Protein AF-A0A517TDL0-F1 (afdb_monomer)

Solvent-accessible surface area (backbone atoms only — not comparable to full-atom values): 6737 Å² total; per-residue (Å²): 129,83,87,63,49,71,35,44,50,50,57,67,76,34,47,75,61,33,72,80,46,47,73,67,46,37,61,36,48,66,62,46,48,76,69,31,50,49,51,52,49,79,41,48,92,77,50,55,70,68,54,48,32,49,53,28,50,49,43,48,82,25,60,65,76,68,42,44,68,46,35,59,52,28,46,69,40,90,51,66,67,24,16,39,35,13,26,56,28,54,50,49,37,44,70,76,38,53,92,66,45,74,85,67,52,79,65,56,46,49,53,30,52,57,45,50,63,64,73,78,111

Organism: NCBI:txid2528027

pLDDT: mean 90.61, std 7.94, range [48.25, 97.88]

Structure (mmCIF, N/CA/C/O backbone):
data_AF-A0A517TDL0-F1
#
_entry.id   AF-A0A517TDL0-F1
#
loop_
_atom_site.group_PDB
_atom_site.id
_atom_site.type_symbol
_atom_site.label_atom_id
_atom_site.label_alt_id
_atom_site.label_comp_id
_atom_site.label_asym_id
_atom_site.label_entity_id
_atom_site.label_seq_id
_atom_site.pdbx_PDB_ins_code
_atom_site.Cartn_x
_atom_site.Cartn_y
_atom_site.Cartn_z
_atom_site.occupancy
_atom_site.B_iso_or_equiv
_atom_site.auth_seq_id
_atom_site.auth_comp_id
_atom_site.auth_asym_id
_atom_site.auth_atom_id
_atom_site.pdbx_PDB_model_num
ATOM 1 N N . MET A 1 1 ? 5.473 -7.245 -25.807 1.00 48.25 1 MET A N 1
ATOM 2 C CA . MET A 1 1 ? 5.772 -6.113 -24.914 1.00 48.25 1 MET A CA 1
ATOM 3 C C . MET A 1 1 ? 5.381 -6.579 -23.538 1.00 48.25 1 MET A C 1
ATOM 5 O O . MET A 1 1 ? 4.276 -7.095 -23.412 1.00 48.25 1 MET A O 1
ATOM 9 N N . GLU A 1 2 ? 6.300 -6.523 -22.582 1.00 64.38 2 GLU A N 1
ATOM 10 C CA . GLU A 1 2 ? 5.929 -6.715 -21.182 1.00 64.38 2 GLU A CA 1
ATOM 11 C C . GLU A 1 2 ? 4.931 -5.616 -20.805 1.00 64.38 2 GLU A C 1
ATOM 13 O O . GLU A 1 2 ? 5.036 -4.482 -21.278 1.00 64.38 2 GLU A O 1
ATOM 18 N N . SER A 1 3 ? 3.875 -6.001 -20.096 1.00 84.56 3 SER A N 1
ATOM 19 C CA . SER A 1 3 ? 2.843 -5.067 -19.656 1.00 84.56 3 SER A CA 1
ATOM 20 C C . SER A 1 3 ? 3.360 -4.292 -18.449 1.00 84.56 3 SER A C 1
ATOM 22 O O . SER A 1 3 ? 3.865 -4.912 -17.519 1.00 84.56 3 SER A O 1
ATOM 24 N N . GLY A 1 4 ? 3.160 -2.975 -18.444 1.00 89.81 4 GLY A N 1
ATOM 25 C CA . GLY A 1 4 ? 3.566 -2.095 -17.347 1.00 89.81 4 GLY A CA 1
ATOM 26 C C . GLY A 1 4 ? 4.403 -0.916 -17.832 1.00 89.81 4 GLY A C 1
ATOM 27 O O . GLY A 1 4 ? 4.944 -0.916 -18.940 1.00 89.81 4 GLY A O 1
ATOM 28 N N . SER A 1 5 ? 4.459 0.134 -17.023 1.00 94.00 5 SER A N 1
ATOM 29 C CA . SER A 1 5 ? 5.373 1.253 -17.222 1.00 94.00 5 SER A CA 1
ATOM 30 C C . SER A 1 5 ? 6.779 0.922 -16.718 1.00 94.00 5 SER A C 1
ATOM 32 O O . SER A 1 5 ? 6.996 -0.044 -15.986 1.00 94.00 5 SER A O 1
ATOM 34 N N . LEU A 1 6 ? 7.747 1.777 -17.058 1.00 94.62 6 LEU A N 1
ATOM 35 C CA . LEU A 1 6 ? 9.097 1.693 -16.499 1.00 94.62 6 LEU A CA 1
ATOM 36 C C . LEU A 1 6 ? 9.089 1.721 -14.962 1.00 94.62 6 LEU A C 1
ATOM 38 O O . LEU A 1 6 ? 9.862 0.997 -14.350 1.00 94.62 6 LEU A O 1
ATOM 42 N N . ALA A 1 7 ? 8.206 2.515 -14.349 1.00 93.00 7 ALA A N 1
ATOM 43 C CA . ALA A 1 7 ? 8.104 2.600 -12.896 1.00 93.00 7 ALA A CA 1
ATOM 44 C C . ALA A 1 7 ? 7.639 1.276 -12.278 1.00 93.00 7 ALA A C 1
ATOM 46 O O . ALA A 1 7 ? 8.213 0.817 -11.295 1.00 93.00 7 ALA A O 1
ATOM 47 N N . TYR A 1 8 ? 6.651 0.626 -12.901 1.00 92.44 8 TYR A N 1
ATOM 48 C CA . TYR A 1 8 ? 6.192 -0.698 -12.486 1.00 92.44 8 TYR A CA 1
ATOM 49 C C . TYR A 1 8 ? 7.315 -1.736 -12.550 1.00 92.44 8 TYR A C 1
ATOM 51 O O . TYR A 1 8 ? 7.538 -2.458 -11.581 1.00 92.44 8 TYR A O 1
ATOM 59 N N . HIS A 1 9 ? 8.039 -1.789 -13.672 1.00 92.31 9 HIS A N 1
ATOM 60 C CA . HIS A 1 9 ? 9.146 -2.729 -13.840 1.00 92.31 9 HIS A CA 1
ATOM 61 C C . HIS A 1 9 ? 10.273 -2.460 -12.845 1.00 92.31 9 HIS A C 1
ATOM 63 O O . HIS A 1 9 ? 10.740 -3.392 -12.199 1.00 92.31 9 HIS A O 1
ATOM 69 N N . TRP A 1 10 ? 10.640 -1.192 -12.645 1.00 93.00 10 TRP A N 1
ATOM 70 C CA . TRP A 1 10 ? 11.674 -0.826 -11.684 1.00 93.00 10 TRP A CA 1
ATOM 71 C C . TRP A 1 10 ? 11.314 -1.284 -10.267 1.00 93.00 10 TRP A C 1
ATOM 73 O O . TRP A 1 10 ? 12.116 -1.957 -9.628 1.00 93.00 10 TRP A O 1
ATOM 83 N N . LEU A 1 11 ? 10.091 -1.007 -9.802 1.00 90.88 11 LEU A N 1
ATOM 84 C CA . LEU A 1 11 ? 9.634 -1.432 -8.473 1.00 90.88 11 LEU A CA 1
ATOM 85 C C . LEU A 1 11 ? 9.627 -2.957 -8.320 1.00 90.88 11 LEU A C 1
ATOM 87 O O . LEU A 1 11 ? 9.935 -3.473 -7.252 1.00 90.88 11 LEU A O 1
ATOM 91 N N . HIS A 1 12 ? 9.300 -3.680 -9.390 1.00 88.38 12 HIS A N 1
ATOM 92 C CA . HIS A 1 12 ? 9.284 -5.139 -9.393 1.00 88.38 12 HIS A CA 1
ATOM 93 C C . HIS A 1 12 ? 10.676 -5.775 -9.387 1.00 88.38 12 HIS A C 1
ATOM 95 O O . HIS A 1 12 ? 10.868 -6.814 -8.762 1.00 88.38 12 HIS A O 1
ATOM 101 N N . GLU A 1 13 ? 11.634 -5.176 -10.085 1.00 89.62 13 GLU A N 1
ATOM 102 C CA . GLU A 1 13 ? 13.001 -5.692 -10.194 1.00 89.62 13 GLU A CA 1
ATOM 103 C C . GLU A 1 13 ? 13.869 -5.322 -8.986 1.00 89.62 13 GLU A C 1
ATOM 105 O O . GLU A 1 13 ? 14.874 -5.982 -8.732 1.00 89.62 13 GLU A O 1
ATOM 110 N N . ASN A 1 14 ? 13.481 -4.289 -8.232 1.00 88.88 14 ASN A N 1
ATOM 111 C CA . ASN A 1 14 ? 14.282 -3.729 -7.143 1.00 88.88 14 ASN A CA 1
ATOM 112 C C . ASN A 1 14 ? 13.678 -3.968 -5.752 1.00 88.88 14 ASN A C 1
ATOM 114 O O . ASN A 1 14 ? 14.109 -3.321 -4.808 1.00 88.88 14 ASN A O 1
ATOM 118 N N . VAL A 1 15 ? 12.736 -4.909 -5.591 1.00 86.25 15 VAL A N 1
ATOM 119 C CA . VAL A 1 15 ? 12.092 -5.210 -4.292 1.00 86.25 15 VAL A CA 1
ATOM 120 C C . VAL A 1 15 ? 13.124 -5.398 -3.175 1.00 86.25 15 VAL A C 1
ATOM 122 O O . VAL A 1 15 ? 13.036 -4.730 -2.152 1.00 86.25 15 VAL A O 1
ATOM 125 N N . GLU A 1 16 ? 14.131 -6.255 -3.377 1.00 82.19 16 GLU A N 1
ATOM 126 C CA . GLU A 1 16 ? 15.166 -6.509 -2.362 1.00 82.19 16 GLU A CA 1
ATOM 127 C C . GLU A 1 16 ? 15.958 -5.236 -2.034 1.00 82.19 16 GLU A C 1
ATOM 129 O O . GLU A 1 16 ? 16.083 -4.865 -0.870 1.00 82.19 16 GLU A O 1
ATOM 134 N N . TYR A 1 17 ? 16.420 -4.511 -3.054 1.00 76.94 17 TYR A N 1
ATOM 135 C CA . TYR A 1 17 ? 17.160 -3.259 -2.882 1.00 76.94 17 TYR A CA 1
ATOM 136 C C . TYR A 1 17 ? 16.339 -2.189 -2.143 1.00 76.94 17 TYR A C 1
ATOM 138 O O . TYR A 1 17 ? 16.819 -1.534 -1.219 1.00 76.94 17 TYR A O 1
ATOM 146 N N . SER A 1 18 ? 15.072 -2.036 -2.512 1.00 75.25 18 SER A N 1
ATOM 147 C CA . SER A 1 18 ? 14.180 -1.027 -1.957 1.00 75.25 18 SER A CA 1
ATOM 148 C C . SER A 1 18 ? 13.696 -1.344 -0.540 1.00 75.25 18 SER A C 1
ATOM 150 O O . SER A 1 18 ? 13.178 -0.450 0.121 1.00 75.25 18 SER A O 1
ATOM 152 N N . THR A 1 19 ? 13.898 -2.565 -0.030 1.00 72.31 19 THR A N 1
ATOM 153 C CA . THR A 1 19 ? 13.746 -2.822 1.415 1.00 72.31 19 THR A CA 1
ATOM 154 C C . THR A 1 19 ? 14.870 -2.194 2.243 1.00 72.31 19 THR A C 1
ATOM 156 O O . THR A 1 19 ? 14.643 -1.831 3.395 1.00 72.31 19 THR A O 1
ATOM 159 N N . GLU A 1 20 ? 16.060 -2.002 1.664 1.00 76.06 20 GLU A N 1
ATOM 160 C CA . GLU A 1 20 ? 17.197 -1.349 2.329 1.00 76.06 20 GLU A CA 1
ATOM 161 C C . GLU A 1 20 ? 17.199 0.177 2.125 1.00 76.06 20 GLU A C 1
ATOM 163 O O . GLU A 1 20 ? 17.664 0.917 2.994 1.00 76.06 20 GLU A O 1
ATOM 168 N N . ALA A 1 21 ? 16.663 0.650 0.994 1.00 77.06 21 ALA A N 1
ATOM 169 C CA . ALA A 1 21 ? 16.575 2.066 0.629 1.00 77.06 21 ALA A CA 1
ATOM 170 C C . ALA A 1 21 ? 15.175 2.428 0.081 1.00 77.06 21 ALA A C 1
ATOM 172 O O . ALA A 1 21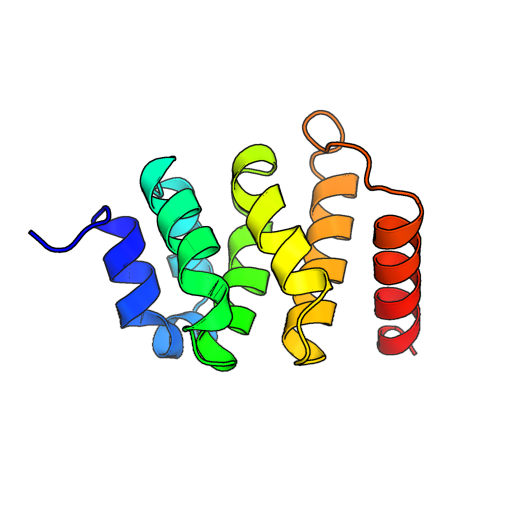 ? 15.009 2.640 -1.125 1.00 77.06 21 ALA A O 1
ATOM 173 N N . PRO A 1 22 ? 14.148 2.500 0.946 1.00 78.50 22 PRO A N 1
ATOM 174 C CA . PRO A 1 22 ? 12.765 2.688 0.507 1.00 78.50 22 PRO A CA 1
ATOM 175 C C . PRO A 1 22 ? 12.466 4.078 -0.060 1.00 78.50 22 PRO A C 1
ATOM 177 O O . PRO A 1 22 ? 11.562 4.211 -0.883 1.00 78.50 22 PRO A O 1
ATOM 180 N N . ASP A 1 23 ? 13.246 5.092 0.317 1.00 82.06 23 ASP A N 1
ATOM 181 C CA . ASP A 1 23 ? 13.054 6.469 -0.148 1.00 82.06 23 ASP A CA 1
ATOM 182 C C . ASP A 1 23 ? 13.108 6.575 -1.680 1.00 82.06 23 ASP A C 1
ATOM 184 O O . ASP A 1 23 ? 12.294 7.272 -2.283 1.00 82.06 23 ASP A O 1
ATOM 188 N N . GLU A 1 24 ? 14.009 5.826 -2.327 1.00 83.88 24 GLU A N 1
ATOM 189 C CA . GLU A 1 24 ? 14.106 5.805 -3.790 1.00 83.88 24 GLU A CA 1
ATOM 190 C C . GLU A 1 24 ? 12.867 5.171 -4.433 1.00 83.88 24 GLU A C 1
ATOM 192 O O . GLU A 1 24 ? 12.445 5.589 -5.510 1.00 83.88 24 GLU A O 1
ATOM 197 N N . ALA A 1 25 ? 12.243 4.193 -3.771 1.00 88.19 25 ALA A N 1
ATOM 198 C CA . ALA A 1 25 ? 11.035 3.548 -4.271 1.00 88.19 25 ALA A CA 1
ATOM 199 C C . ALA A 1 25 ? 9.810 4.468 -4.217 1.00 88.19 25 ALA A C 1
ATOM 201 O O . ALA A 1 25 ? 8.933 4.352 -5.077 1.00 88.19 25 ALA A O 1
ATOM 202 N N . PHE A 1 26 ? 9.747 5.403 -3.263 1.00 88.19 26 PHE A N 1
ATOM 203 C CA . PHE A 1 26 ? 8.621 6.334 -3.161 1.00 88.19 26 PHE A CA 1
ATOM 204 C C . PHE A 1 26 ? 8.476 7.199 -4.418 1.00 88.19 26 PHE A C 1
ATOM 206 O O . PHE A 1 26 ? 7.361 7.360 -4.917 1.00 88.19 26 PHE A O 1
ATOM 213 N N . ASP A 1 27 ? 9.582 7.679 -4.994 1.00 88.38 27 ASP A N 1
ATOM 214 C CA . ASP A 1 27 ? 9.546 8.455 -6.240 1.00 88.38 27 ASP A CA 1
ATOM 215 C C . ASP A 1 27 ? 8.928 7.643 -7.388 1.00 88.38 27 ASP A C 1
ATOM 217 O O . ASP A 1 27 ? 8.083 8.140 -8.140 1.00 88.38 27 ASP A O 1
ATOM 221 N N . TRP A 1 28 ? 9.276 6.360 -7.497 1.00 91.69 28 TRP A N 1
ATOM 222 C CA . TRP A 1 28 ? 8.717 5.478 -8.521 1.00 91.69 28 TRP A CA 1
ATOM 223 C C . TRP A 1 28 ? 7.231 5.192 -8.317 1.00 91.69 28 TRP A C 1
ATOM 225 O O . TRP A 1 28 ? 6.498 5.089 -9.304 1.00 91.69 28 TRP A O 1
ATOM 235 N N . VAL A 1 29 ? 6.751 5.135 -7.071 1.00 91.81 29 VAL A N 1
ATOM 236 C CA . VAL A 1 29 ? 5.316 4.984 -6.780 1.00 91.81 29 VAL A CA 1
ATOM 237 C C . VAL A 1 29 ? 4.507 6.131 -7.387 1.00 91.81 29 VAL A C 1
ATOM 239 O O . VAL A 1 29 ? 3.449 5.891 -7.973 1.00 91.81 29 VAL A O 1
ATOM 242 N N . PHE A 1 30 ? 5.011 7.367 -7.320 1.00 89.69 30 PHE A N 1
ATOM 243 C CA . PHE A 1 30 ? 4.352 8.527 -7.931 1.00 89.69 30 PHE A CA 1
ATOM 244 C C . PHE A 1 30 ? 4.395 8.532 -9.462 1.00 89.69 30 PHE A C 1
ATOM 246 O O . PHE A 1 30 ? 3.556 9.176 -10.096 1.00 89.69 30 PHE A O 1
ATOM 253 N N . LEU A 1 31 ? 5.339 7.808 -10.066 1.00 92.44 31 LEU A N 1
ATOM 254 C CA . LEU A 1 31 ? 5.439 7.646 -11.517 1.00 92.44 31 LEU A CA 1
ATOM 255 C C . LEU A 1 31 ? 4.559 6.508 -12.059 1.00 92.44 31 LEU A C 1
ATOM 257 O O . LEU A 1 31 ? 4.392 6.401 -13.277 1.00 92.44 31 LEU A O 1
ATOM 261 N N . MET A 1 32 ? 3.972 5.678 -11.188 1.00 93.06 32 MET A N 1
ATOM 262 C CA . MET A 1 32 ? 3.051 4.624 -11.607 1.00 93.06 32 MET A CA 1
ATOM 263 C C . MET A 1 32 ? 1.762 5.193 -12.204 1.00 93.06 32 MET A C 1
ATOM 265 O O . MET A 1 32 ? 1.124 6.114 -11.692 1.00 93.06 32 MET A O 1
ATOM 269 N N . THR A 1 33 ? 1.336 4.576 -13.296 1.00 92.69 33 THR A N 1
ATOM 270 C CA . THR A 1 33 ? 0.121 4.913 -14.034 1.00 92.69 33 THR A CA 1
ATOM 271 C C . THR A 1 33 ? -1.061 4.058 -13.577 1.00 92.69 33 THR A C 1
ATOM 273 O O . THR A 1 33 ? -0.891 3.006 -12.968 1.00 92.69 33 THR A O 1
ATOM 276 N N . GLY A 1 34 ? -2.294 4.466 -13.902 1.00 91.56 34 GLY A N 1
ATOM 277 C CA . GLY A 1 34 ? -3.496 3.666 -13.608 1.00 91.56 34 GLY A CA 1
ATOM 278 C C . GLY A 1 34 ? -3.407 2.188 -14.045 1.00 91.56 34 GLY A C 1
ATOM 279 O O . GLY A 1 34 ? -3.762 1.314 -13.254 1.00 91.56 34 GLY A O 1
ATOM 280 N N . PRO A 1 35 ? -2.906 1.876 -15.259 1.00 94.88 35 PRO A N 1
ATOM 281 C CA . PRO A 1 35 ? -2.619 0.501 -15.668 1.00 94.88 35 PRO A CA 1
ATOM 282 C C . PRO A 1 35 ? -1.646 -0.259 -14.757 1.00 94.88 35 PRO A C 1
ATOM 284 O O . PRO A 1 35 ? -1.849 -1.451 -14.550 1.00 94.88 35 PRO A O 1
ATOM 287 N N . ASP A 1 36 ? -0.639 0.402 -14.183 1.00 95.00 36 ASP A N 1
ATOM 288 C CA . ASP A 1 36 ? 0.335 -0.241 -13.288 1.00 95.00 36 ASP A CA 1
ATOM 289 C C . ASP A 1 36 ? -0.321 -0.680 -11.980 1.00 95.00 36 ASP A C 1
ATOM 291 O O . ASP A 1 36 ? -0.179 -1.828 -11.563 1.00 95.00 36 ASP A O 1
ATOM 295 N N . TRP A 1 37 ? -1.134 0.196 -11.383 1.00 93.62 37 TRP A N 1
ATOM 296 C CA . TRP A 1 37 ? -1.931 -0.136 -10.200 1.00 93.62 37 TRP A CA 1
ATOM 297 C C . TRP A 1 37 ? -2.848 -1.330 -10.456 1.00 93.62 37 TRP A C 1
ATOM 299 O O . TRP A 1 37 ? -2.925 -2.249 -9.640 1.00 93.62 37 TRP A O 1
ATOM 309 N N . LYS A 1 38 ? -3.487 -1.362 -11.632 1.00 94.38 38 LYS A N 1
ATOM 310 C CA . LYS A 1 38 ? -4.308 -2.501 -12.040 1.00 94.38 38 LYS A CA 1
ATOM 311 C C . LYS A 1 38 ? -3.488 -3.786 -12.180 1.00 94.38 38 LYS A C 1
ATOM 313 O O . LYS A 1 38 ? -3.951 -4.834 -11.742 1.00 94.38 38 LYS A O 1
ATOM 318 N N . LEU A 1 39 ? -2.282 -3.722 -12.744 1.00 94.19 39 LEU A N 1
ATOM 319 C CA . LEU A 1 39 ? -1.397 -4.887 -12.831 1.00 94.19 39 LEU A CA 1
ATOM 320 C C . LEU A 1 39 ? -1.006 -5.404 -11.445 1.00 94.19 39 LEU A C 1
ATOM 322 O O . LEU A 1 39 ? -0.993 -6.618 -11.245 1.00 94.19 39 LEU A O 1
ATOM 326 N N . ILE A 1 40 ? -0.722 -4.520 -10.482 1.00 93.25 40 ILE A N 1
ATOM 327 C CA . ILE A 1 40 ? -0.414 -4.915 -9.099 1.00 93.25 40 ILE A CA 1
ATOM 328 C C . ILE A 1 40 ? -1.599 -5.663 -8.483 1.00 93.25 40 ILE A C 1
ATOM 330 O O . ILE A 1 40 ? -1.410 -6.770 -7.982 1.00 93.25 40 ILE A O 1
ATOM 334 N N . VAL A 1 41 ? -2.804 -5.095 -8.576 1.00 94.94 41 VAL A N 1
ATOM 335 C CA . VAL A 1 41 ? -4.046 -5.689 -8.053 1.00 94.94 41 VAL A CA 1
ATOM 336 C C . VAL A 1 41 ? -4.339 -7.042 -8.708 1.00 94.94 41 VAL A C 1
ATOM 338 O O . VAL A 1 41 ? -4.498 -8.043 -8.011 1.00 94.94 41 VAL A O 1
ATOM 341 N N . ASP A 1 42 ? -4.349 -7.106 -10.043 1.00 95.38 42 ASP A N 1
ATOM 342 C CA . ASP A 1 42 ? -4.718 -8.314 -10.796 1.00 95.38 42 ASP A CA 1
ATOM 343 C C . ASP A 1 42 ? -3.744 -9.482 -10.548 1.00 95.38 42 ASP A C 1
ATOM 345 O O . ASP A 1 42 ? -4.123 -10.651 -10.649 1.00 95.38 42 ASP A O 1
ATOM 349 N N . SER A 1 43 ? -2.485 -9.175 -10.221 1.00 94.06 43 SER A N 1
ATOM 350 C CA . SER A 1 43 ? -1.441 -10.170 -9.951 1.00 94.06 43 SER A CA 1
ATOM 351 C C . SER A 1 43 ? -1.127 -10.352 -8.466 1.00 94.06 43 SER A C 1
ATOM 353 O O . SER A 1 43 ? -0.210 -11.105 -8.150 1.00 94.06 43 SER A O 1
ATOM 355 N N . TRP A 1 44 ? -1.871 -9.717 -7.549 1.00 94.31 44 TRP A N 1
ATOM 356 C CA . TRP A 1 44 ? -1.545 -9.671 -6.116 1.00 94.31 44 TRP A CA 1
ATOM 357 C C . TRP A 1 44 ? -1.228 -11.051 -5.532 1.00 94.31 44 TRP A C 1
ATOM 359 O O . TRP A 1 44 ? -0.141 -11.275 -5.012 1.00 94.31 44 TRP A O 1
ATOM 369 N N . HIS A 1 45 ? -2.130 -12.017 -5.718 1.00 93.12 45 HIS A N 1
ATOM 370 C CA . HIS A 1 45 ? -1.993 -13.371 -5.168 1.00 93.12 45 HIS A CA 1
ATOM 371 C C . HIS A 1 45 ? -0.904 -14.230 -5.831 1.00 93.12 45 HIS A C 1
ATOM 373 O O . HIS A 1 45 ? -0.642 -15.339 -5.375 1.00 93.12 45 HIS A O 1
ATOM 379 N N . GLN A 1 46 ? -0.309 -13.761 -6.929 1.00 94.19 46 GLN A N 1
ATOM 380 C CA . GLN A 1 46 ? 0.788 -14.445 -7.620 1.00 94.19 46 GLN A CA 1
ATOM 381 C C . GLN A 1 46 ? 2.159 -13.952 -7.139 1.00 94.19 46 GLN A C 1
ATOM 383 O O . GLN A 1 46 ? 3.165 -14.594 -7.431 1.00 94.19 46 GLN A O 1
ATOM 388 N N . LYS A 1 47 ? 2.204 -12.813 -6.436 1.00 91.56 47 LYS A N 1
ATOM 389 C CA . LYS A 1 47 ? 3.429 -12.237 -5.874 1.00 91.56 47 LYS A CA 1
ATOM 390 C C . LYS A 1 47 ? 3.831 -13.008 -4.622 1.00 91.56 47 LYS A C 1
ATOM 392 O O . LYS A 1 47 ? 2.959 -13.434 -3.868 1.00 91.56 47 LYS A O 1
ATOM 397 N N . ASP A 1 48 ? 5.129 -13.162 -4.384 1.00 92.81 48 ASP A N 1
ATOM 398 C CA . ASP A 1 48 ? 5.630 -13.686 -3.112 1.00 92.81 48 ASP A CA 1
ATOM 399 C C . ASP A 1 48 ? 5.390 -12.711 -1.950 1.00 92.81 48 ASP A C 1
ATOM 401 O O . ASP A 1 48 ? 5.014 -11.553 -2.141 1.00 92.81 48 ASP A O 1
ATOM 405 N N . ASP A 1 49 ? 5.567 -13.211 -0.730 1.00 91.25 49 ASP A N 1
ATOM 406 C CA . ASP A 1 49 ? 5.272 -12.469 0.494 1.00 91.25 49 ASP A CA 1
ATOM 407 C C . ASP A 1 49 ? 6.108 -11.190 0.614 1.00 91.25 49 ASP A C 1
ATOM 409 O O . ASP A 1 49 ? 5.556 -10.143 0.942 1.00 91.25 49 ASP A O 1
ATOM 413 N N . SER A 1 50 ? 7.399 -11.248 0.273 1.00 89.00 50 SER A N 1
ATOM 414 C CA . SER A 1 50 ? 8.309 -10.099 0.328 1.00 89.00 50 SER A CA 1
ATOM 415 C C . SER A 1 50 ? 7.874 -8.983 -0.618 1.00 89.00 50 SER A C 1
ATOM 417 O O . SER A 1 50 ? 7.852 -7.815 -0.240 1.00 89.00 50 SER A O 1
ATOM 419 N N . THR A 1 51 ? 7.454 -9.335 -1.831 1.00 91.50 51 THR A N 1
ATOM 420 C CA . THR A 1 51 ? 6.936 -8.381 -2.811 1.00 91.50 51 THR A CA 1
ATOM 421 C C . THR A 1 51 ? 5.622 -7.756 -2.341 1.00 91.50 51 THR A C 1
ATOM 423 O O . THR A 1 51 ? 5.426 -6.550 -2.493 1.00 91.50 51 THR A O 1
ATOM 426 N N . ARG A 1 52 ? 4.704 -8.547 -1.766 1.00 94.44 52 ARG A N 1
ATOM 427 C CA . ARG A 1 52 ? 3.431 -8.025 -1.237 1.00 94.44 52 ARG A CA 1
ATOM 428 C C . ARG A 1 52 ? 3.661 -7.087 -0.052 1.00 94.44 52 ARG A C 1
ATOM 430 O O . ARG A 1 52 ? 3.068 -6.013 -0.015 1.00 94.44 52 ARG A O 1
ATOM 437 N N . GLU A 1 53 ? 4.553 -7.454 0.863 1.00 90.75 53 GLU A N 1
ATOM 438 C CA . GLU A 1 53 ? 4.922 -6.629 2.019 1.00 90.75 53 GLU A CA 1
ATOM 439 C C . GLU A 1 53 ? 5.555 -5.309 1.574 1.00 90.75 53 GLU A C 1
ATOM 441 O O . GLU A 1 53 ? 5.122 -4.240 2.004 1.00 90.75 53 GLU A O 1
ATOM 446 N N . PHE A 1 54 ? 6.498 -5.377 0.632 1.00 90.69 54 PHE A N 1
ATOM 447 C CA . PHE A 1 54 ? 7.118 -4.204 0.032 1.00 90.69 54 PHE A CA 1
ATOM 448 C C . PHE A 1 54 ? 6.081 -3.246 -0.555 1.00 90.69 54 PHE A C 1
ATOM 450 O O . PHE A 1 54 ? 6.058 -2.079 -0.174 1.00 90.69 54 PHE A O 1
ATOM 457 N N . PHE A 1 55 ? 5.185 -3.729 -1.427 1.00 92.25 55 PHE A N 1
ATOM 458 C CA . PHE A 1 55 ? 4.143 -2.883 -2.012 1.00 92.25 55 PHE A CA 1
ATOM 459 C C . PHE A 1 55 ? 3.205 -2.297 -0.958 1.00 92.25 55 PHE A C 1
ATOM 461 O O . PHE A 1 55 ? 2.863 -1.125 -1.074 1.00 92.25 55 PHE A O 1
ATOM 468 N N . ALA A 1 56 ? 2.798 -3.066 0.055 1.00 92.19 56 ALA A N 1
ATOM 469 C CA . ALA A 1 56 ? 1.950 -2.556 1.133 1.00 92.19 56 ALA A CA 1
ATOM 470 C C . ALA A 1 56 ? 2.621 -1.393 1.881 1.00 92.19 56 ALA A C 1
ATOM 472 O O . ALA A 1 56 ? 1.949 -0.418 2.203 1.00 92.19 56 ALA A O 1
ATOM 473 N N . TYR A 1 57 ? 3.939 -1.470 2.077 1.00 87.88 57 TYR A N 1
ATOM 474 C CA . TYR A 1 57 ? 4.730 -0.432 2.726 1.00 87.88 57 TYR A CA 1
ATOM 475 C C . TYR A 1 57 ? 4.950 0.802 1.836 1.00 87.88 57 TYR A C 1
ATOM 477 O O . TYR A 1 57 ? 4.634 1.918 2.240 1.00 87.88 57 TYR A O 1
ATOM 485 N N . ILE A 1 58 ? 5.455 0.645 0.604 1.00 87.88 58 ILE A N 1
ATOM 486 C CA . ILE A 1 58 ? 5.904 1.809 -0.184 1.00 87.88 58 ILE A CA 1
ATOM 487 C C . ILE A 1 58 ? 4.783 2.721 -0.671 1.00 87.88 58 ILE A C 1
ATOM 489 O O . ILE A 1 58 ? 5.009 3.899 -0.955 1.00 87.88 58 ILE A O 1
ATOM 493 N N . VAL A 1 59 ? 3.563 2.198 -0.780 1.00 86.25 59 VAL A N 1
ATOM 494 C CA . VAL A 1 59 ? 2.436 2.979 -1.294 1.00 86.25 59 VAL A CA 1
ATOM 495 C C . VAL A 1 59 ? 1.837 3.916 -0.254 1.00 86.25 59 VAL A C 1
ATOM 497 O O . VAL A 1 59 ? 0.940 4.682 -0.609 1.00 86.25 59 VAL A O 1
ATOM 500 N N . CYS A 1 60 ? 2.316 3.897 0.994 1.00 80.62 60 CYS A N 1
ATOM 501 C CA . CYS A 1 60 ? 1.872 4.837 2.021 1.00 80.62 60 CYS A CA 1
ATOM 502 C C . CYS A 1 60 ? 2.119 6.289 1.612 1.00 80.62 60 CYS A C 1
ATOM 504 O O . CYS A 1 60 ? 1.234 7.128 1.764 1.00 80.62 60 CYS A O 1
ATOM 506 N N . ASN A 1 61 ? 3.254 6.535 0.957 1.00 78.31 61 ASN A N 1
ATOM 507 C CA . ASN A 1 61 ? 3.607 7.821 0.376 1.00 78.31 61 ASN A CA 1
ATOM 508 C C . ASN A 1 61 ? 2.946 8.061 -0.986 1.00 78.31 61 ASN A C 1
ATOM 510 O O . ASN A 1 61 ? 3.045 9.159 -1.509 1.00 78.31 61 ASN A O 1
ATOM 514 N N . GLY A 1 62 ? 2.291 7.064 -1.582 1.00 82.69 62 GLY A N 1
ATOM 515 C CA . GLY A 1 62 ? 1.707 7.160 -2.915 1.00 82.69 62 GLY A CA 1
ATOM 516 C C . GLY A 1 62 ? 0.318 7.814 -2.966 1.00 82.69 62 GLY A C 1
ATOM 517 O O . GLY A 1 62 ? -0.289 8.135 -1.944 1.00 82.69 62 GLY A O 1
ATOM 518 N N . PRO A 1 63 ? -0.247 7.974 -4.178 1.00 90.50 63 PRO A N 1
ATOM 519 C CA . PRO A 1 63 ? -1.594 8.508 -4.359 1.00 90.50 63 PRO A CA 1
ATOM 520 C C . PRO A 1 63 ? -2.688 7.645 -3.692 1.00 90.50 63 PRO A C 1
ATOM 522 O O . PRO A 1 63 ? -2.964 6.524 -4.126 1.00 90.50 63 PRO A O 1
ATOM 525 N N . VAL A 1 64 ? -3.368 8.209 -2.685 1.00 92.06 64 VAL A N 1
ATOM 526 C CA . VAL A 1 64 ? -4.366 7.533 -1.821 1.00 92.06 64 VAL A CA 1
ATOM 527 C C . VAL A 1 64 ? -5.481 6.828 -2.602 1.00 92.06 64 VAL A C 1
ATOM 529 O O . VAL A 1 64 ? -5.908 5.724 -2.262 1.00 92.06 64 VAL A O 1
ATOM 532 N N . LEU A 1 65 ? -5.992 7.453 -3.667 1.00 92.06 65 LEU A N 1
ATOM 533 C CA . LEU A 1 65 ? -7.103 6.884 -4.435 1.00 92.06 65 LEU A CA 1
ATOM 534 C C . LEU A 1 65 ? -6.683 5.658 -5.252 1.00 92.06 65 LEU A C 1
ATOM 536 O O . LEU A 1 65 ? -7.493 4.751 -5.443 1.00 92.06 65 LEU A O 1
ATOM 540 N N . GLN A 1 66 ? -5.446 5.646 -5.740 1.00 92.94 66 GLN A N 1
ATOM 541 C CA . GLN A 1 66 ? -4.902 4.607 -6.603 1.00 92.94 66 GLN A CA 1
ATOM 542 C C . GLN A 1 66 ? -4.418 3.405 -5.787 1.00 92.94 66 GLN A C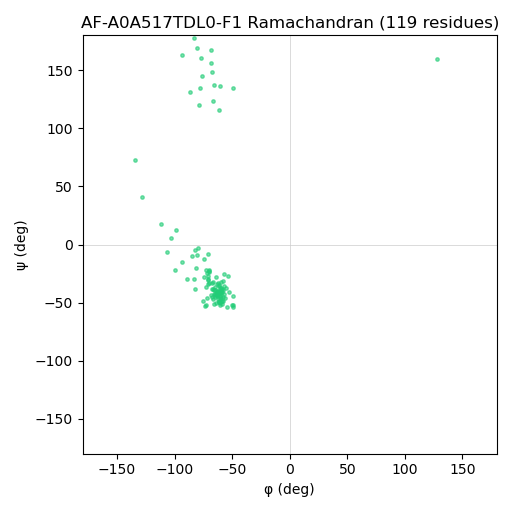 1
ATOM 544 O O . GLN A 1 66 ? -4.656 2.269 -6.192 1.00 92.94 66 GLN A O 1
ATOM 549 N N . SER A 1 67 ? -3.807 3.640 -4.621 1.00 93.81 67 SER A N 1
ATOM 550 C CA . SER A 1 67 ? -3.311 2.570 -3.745 1.00 93.81 67 SER A CA 1
ATOM 551 C C . SER A 1 67 ? -4.424 1.804 -3.028 1.00 93.81 67 SER A C 1
ATOM 553 O O . SER A 1 67 ? -4.218 0.658 -2.629 1.00 93.81 67 SER A O 1
ATOM 555 N N . ARG A 1 68 ? -5.616 2.402 -2.883 1.00 94.75 68 ARG A N 1
ATOM 556 C CA . ARG A 1 68 ? -6.710 1.868 -2.059 1.00 94.75 68 ARG A CA 1
ATOM 557 C C . ARG A 1 68 ? -7.050 0.405 -2.330 1.00 94.75 68 ARG A C 1
ATOM 559 O O . ARG A 1 68 ? -7.183 -0.363 -1.386 1.00 94.75 68 ARG A O 1
ATOM 566 N N . GLU A 1 69 ? -7.292 0.034 -3.585 1.00 95.00 69 GLU A N 1
ATOM 567 C CA . GLU A 1 69 ? -7.763 -1.322 -3.902 1.00 95.00 69 GLU A CA 1
ATOM 568 C C . GLU A 1 69 ? -6.721 -2.374 -3.512 1.00 95.00 69 GLU A C 1
ATOM 570 O O . GLU A 1 69 ? -7.061 -3.381 -2.895 1.00 95.00 69 GLU A O 1
ATOM 575 N N . MET A 1 70 ? -5.446 -2.089 -3.782 1.00 95.19 70 MET A N 1
ATOM 576 C CA . MET A 1 70 ? -4.339 -2.945 -3.371 1.00 95.19 70 MET A CA 1
ATOM 577 C C . MET A 1 70 ? -4.212 -3.007 -1.845 1.00 95.19 70 MET A C 1
ATOM 579 O O . MET A 1 70 ? -4.119 -4.100 -1.298 1.00 95.19 70 MET A O 1
ATOM 583 N N . LEU A 1 71 ? -4.298 -1.871 -1.144 1.00 96.81 71 LEU A N 1
ATOM 584 C CA . LEU A 1 71 ? -4.224 -1.839 0.321 1.00 96.81 71 LEU A CA 1
ATOM 585 C C . LEU A 1 71 ? -5.353 -2.637 0.985 1.00 96.81 71 LEU A C 1
ATOM 587 O O . LEU A 1 71 ? -5.129 -3.279 2.003 1.00 96.81 71 LEU A O 1
ATOM 591 N N . LEU A 1 72 ? -6.554 -2.661 0.401 1.00 97.12 72 LEU A N 1
ATOM 592 C CA . LEU A 1 72 ? -7.652 -3.493 0.905 1.00 97.12 72 LEU A CA 1
ATOM 593 C C . LEU A 1 72 ? -7.410 -4.994 0.680 1.00 97.12 72 LEU A C 1
ATOM 595 O O . LEU A 1 72 ? -7.825 -5.807 1.510 1.00 97.12 72 LEU A O 1
ATOM 599 N N . LEU A 1 73 ? -6.735 -5.371 -0.411 1.00 96.69 73 LEU A N 1
ATOM 600 C CA . LEU A 1 73 ? -6.277 -6.749 -0.615 1.00 96.69 73 LEU A CA 1
ATOM 601 C C . LEU A 1 73 ? -5.195 -7.120 0.401 1.00 96.69 73 LEU A C 1
ATOM 603 O O . LEU A 1 73 ? -5.302 -8.167 1.035 1.00 96.69 73 LEU A O 1
ATOM 607 N N . ALA A 1 74 ? -4.209 -6.243 0.591 1.00 97.25 74 ALA A N 1
ATOM 608 C CA . ALA A 1 74 ? -3.114 -6.429 1.533 1.00 97.25 74 ALA A CA 1
ATOM 609 C C . ALA A 1 74 ? -3.604 -6.523 2.986 1.00 97.25 74 ALA A C 1
ATOM 611 O O . ALA A 1 74 ? -3.172 -7.404 3.717 1.00 97.25 74 ALA A O 1
ATOM 612 N N . LEU A 1 75 ? -4.589 -5.709 3.379 1.00 97.88 75 LEU A N 1
ATOM 613 C CA . LEU A 1 75 ? -5.219 -5.760 4.704 1.00 97.88 75 LEU A CA 1
ATOM 614 C C . LEU A 1 75 ? -5.837 -7.136 5.013 1.00 97.88 75 LEU A C 1
ATOM 616 O O . LEU A 1 75 ? -5.888 -7.555 6.165 1.00 97.88 75 LEU A O 1
ATOM 620 N N . ASN A 1 76 ? -6.311 -7.845 3.986 1.00 96.56 76 ASN A N 1
ATOM 621 C CA . ASN A 1 76 ? -6.892 -9.182 4.106 1.00 96.56 76 ASN A CA 1
ATOM 622 C C . ASN A 1 76 ? -5.888 -10.300 3.752 1.00 96.56 76 ASN A C 1
ATOM 624 O O . ASN A 1 76 ? -6.305 -11.443 3.539 1.00 96.56 76 ASN A O 1
ATOM 628 N N . ASP A 1 77 ? -4.593 -9.991 3.643 1.00 97.38 77 ASP A N 1
ATOM 629 C CA . ASP A 1 77 ? -3.571 -10.975 3.294 1.00 97.38 77 ASP A CA 1
ATOM 630 C C . ASP A 1 77 ? -3.389 -12.012 4.414 1.00 97.38 77 ASP A C 1
ATOM 632 O O . ASP A 1 77 ? -3.561 -11.732 5.601 1.00 97.38 77 ASP A O 1
ATOM 636 N N . ALA A 1 78 ? -3.045 -13.243 4.031 1.00 94.88 78 ALA A N 1
ATOM 637 C CA . ALA A 1 78 ? -2.792 -14.313 4.992 1.00 94.88 78 ALA A CA 1
ATOM 638 C C . ALA A 1 78 ? -1.468 -14.107 5.744 1.00 94.88 78 ALA A C 1
ATOM 640 O O . ALA A 1 78 ? -1.297 -14.634 6.846 1.00 94.88 78 ALA A O 1
ATOM 641 N N . ASN A 1 79 ? -0.529 -13.364 5.151 1.00 95.06 79 ASN A N 1
ATOM 642 C CA . ASN A 1 79 ? 0.699 -12.968 5.815 1.00 95.06 79 ASN A CA 1
ATOM 643 C C . ASN A 1 79 ? 0.421 -11.777 6.748 1.00 95.06 79 ASN A C 1
ATOM 645 O O . ASN A 1 79 ? 0.007 -10.703 6.313 1.00 95.06 79 ASN A O 1
ATOM 649 N N . ALA A 1 80 ? 0.678 -11.975 8.043 1.00 94.25 80 ALA A N 1
ATOM 650 C CA . ALA A 1 80 ? 0.393 -10.982 9.073 1.00 94.25 80 ALA A CA 1
ATOM 651 C C . ALA A 1 80 ? 1.188 -9.677 8.902 1.00 94.25 80 ALA A C 1
ATOM 653 O O . ALA A 1 80 ? 0.646 -8.623 9.217 1.00 94.25 80 ALA A O 1
ATOM 654 N N . ASN A 1 81 ? 2.419 -9.730 8.381 1.00 93.12 81 ASN A N 1
ATOM 655 C CA . ASN A 1 81 ? 3.225 -8.529 8.148 1.00 93.12 81 ASN A CA 1
ATOM 656 C C . ASN A 1 81 ? 2.614 -7.676 7.034 1.00 93.12 81 ASN A C 1
ATOM 658 O O . ASN A 1 81 ? 2.483 -6.468 7.179 1.00 93.12 81 ASN A O 1
ATOM 662 N N . VAL A 1 82 ? 2.175 -8.311 5.943 1.00 95.69 82 VAL A N 1
ATOM 663 C CA . VAL A 1 82 ? 1.509 -7.627 4.824 1.00 95.69 82 VAL A CA 1
ATOM 664 C C . VAL A 1 82 ? 0.223 -6.946 5.298 1.00 95.69 82 VAL A C 1
ATOM 666 O O . VAL A 1 82 ? -0.006 -5.773 5.001 1.00 95.69 82 VAL A O 1
ATOM 669 N N . ALA A 1 83 ? -0.591 -7.666 6.075 1.00 96.94 83 ALA A N 1
ATOM 670 C CA . ALA A 1 83 ? -1.827 -7.133 6.639 1.00 96.94 83 ALA A CA 1
ATOM 671 C C . ALA A 1 83 ? -1.570 -5.966 7.599 1.00 96.94 83 ALA A C 1
ATOM 673 O O . ALA A 1 83 ? -2.255 -4.945 7.519 1.00 96.94 83 ALA A O 1
ATOM 674 N N . GLN A 1 84 ? -0.563 -6.090 8.465 1.00 95.12 84 GLN A N 1
ATOM 675 C CA . GLN A 1 84 ? -0.157 -5.030 9.381 1.00 95.12 84 GLN A CA 1
ATOM 676 C C . GLN A 1 84 ? 0.313 -3.782 8.624 1.00 95.12 84 GLN A C 1
ATOM 678 O O . GLN A 1 84 ? -0.195 -2.696 8.886 1.00 95.12 84 GLN A O 1
ATOM 683 N N . GLN A 1 85 ? 1.207 -3.933 7.643 1.00 93.81 85 GLN A N 1
ATOM 684 C CA . GLN A 1 85 ? 1.714 -2.801 6.863 1.00 93.81 85 GLN A CA 1
ATOM 685 C C . GLN A 1 85 ? 0.596 -2.066 6.122 1.00 93.81 85 GLN A C 1
ATOM 687 O O . GLN A 1 85 ? 0.579 -0.835 6.050 1.00 93.81 85 GLN A O 1
ATOM 692 N N . ALA A 1 86 ? -0.386 -2.808 5.609 1.00 96.38 86 ALA A N 1
ATOM 693 C CA . ALA A 1 86 ? -1.563 -2.210 5.002 1.00 96.38 86 ALA A CA 1
ATOM 694 C C . ALA A 1 86 ? -2.426 -1.451 6.020 1.00 96.38 86 ALA A C 1
ATOM 696 O O . ALA A 1 86 ? -2.941 -0.384 5.689 1.00 96.38 86 ALA A O 1
ATOM 697 N N . ALA A 1 87 ? -2.584 -1.966 7.243 1.00 96.75 87 ALA A N 1
ATOM 698 C CA . ALA A 1 87 ? -3.331 -1.293 8.303 1.00 96.75 87 ALA A CA 1
ATOM 699 C C . ALA A 1 87 ? -2.671 0.029 8.724 1.00 96.75 87 ALA A C 1
ATOM 701 O O . ALA A 1 87 ? -3.339 1.064 8.711 1.00 96.75 87 ALA A O 1
ATOM 702 N N . GLU A 1 88 ? -1.366 0.006 9.006 1.00 94.56 88 GLU A N 1
ATOM 703 C CA . GLU A 1 88 ? -0.569 1.195 9.339 1.00 94.56 88 GLU A CA 1
ATOM 704 C C . GLU A 1 88 ? -0.636 2.230 8.210 1.00 94.56 88 GLU A C 1
ATOM 706 O O . GLU A 1 88 ? -0.918 3.408 8.432 1.00 94.56 88 GLU A O 1
ATOM 711 N N . THR A 1 89 ? -0.493 1.774 6.965 1.00 94.50 89 THR A N 1
ATOM 712 C CA . THR A 1 89 ? -0.589 2.636 5.786 1.00 94.50 89 THR A CA 1
ATOM 713 C C . THR A 1 89 ? -1.975 3.265 5.628 1.00 94.50 89 THR A C 1
ATOM 715 O O . THR A 1 89 ? -2.089 4.458 5.347 1.00 94.50 89 THR A O 1
ATOM 718 N N . LEU A 1 90 ? -3.049 2.491 5.802 1.00 95.75 90 LEU A N 1
ATOM 719 C CA . LEU A 1 90 ? -4.417 3.005 5.710 1.00 95.75 90 LEU A CA 1
ATOM 720 C C . LEU A 1 90 ? -4.720 4.016 6.824 1.00 95.75 90 LEU A C 1
ATOM 722 O O . LEU A 1 90 ? -5.429 4.992 6.568 1.00 95.75 90 LEU A O 1
ATOM 726 N N . GLN A 1 91 ? -4.190 3.807 8.032 1.00 94.62 91 GLN A N 1
ATOM 727 C CA . GLN A 1 91 ? -4.298 4.771 9.126 1.00 94.62 91 GLN A CA 1
ATOM 728 C C . GLN A 1 91 ? -3.545 6.062 8.802 1.00 94.62 91 GLN A C 1
ATOM 730 O O . GLN A 1 91 ? -4.156 7.130 8.843 1.00 94.62 91 GLN A O 1
ATOM 735 N N . ALA A 1 92 ? -2.276 5.967 8.398 1.00 92.56 92 ALA A N 1
ATOM 736 C CA . ALA A 1 92 ? -1.471 7.125 8.021 1.00 92.56 92 ALA A CA 1
ATOM 737 C C . ALA A 1 92 ? -2.144 7.931 6.898 1.00 92.56 92 ALA A C 1
ATOM 739 O O . ALA A 1 92 ? -2.340 9.138 7.016 1.00 92.56 92 ALA A O 1
ATOM 740 N N . GLN A 1 93 ? -2.635 7.262 5.845 1.00 93.06 93 GLN A N 1
ATOM 741 C CA . GLN A 1 93 ? -3.338 7.942 4.754 1.00 93.06 93 GLN A CA 1
ATOM 742 C C . GLN A 1 93 ? -4.631 8.635 5.203 1.00 93.06 93 GLN A C 1
ATOM 744 O O . GLN A 1 93 ? -4.996 9.678 4.657 1.00 93.06 93 GLN A O 1
ATOM 749 N N . ARG A 1 94 ? -5.344 8.070 6.183 1.00 93.25 94 ARG A N 1
ATOM 750 C CA . ARG A 1 94 ? -6.543 8.693 6.753 1.00 93.25 94 ARG A CA 1
ATOM 751 C C . ARG A 1 94 ? -6.205 9.962 7.534 1.00 93.25 94 ARG A C 1
ATOM 753 O O . ARG A 1 94 ? -6.992 10.908 7.488 1.00 93.25 94 ARG A O 1
ATOM 760 N N . GLU A 1 95 ? -5.091 9.964 8.257 1.00 92.69 95 GLU A N 1
ATOM 761 C CA . GLU A 1 95 ? -4.634 11.093 9.072 1.00 92.69 95 GLU A CA 1
AT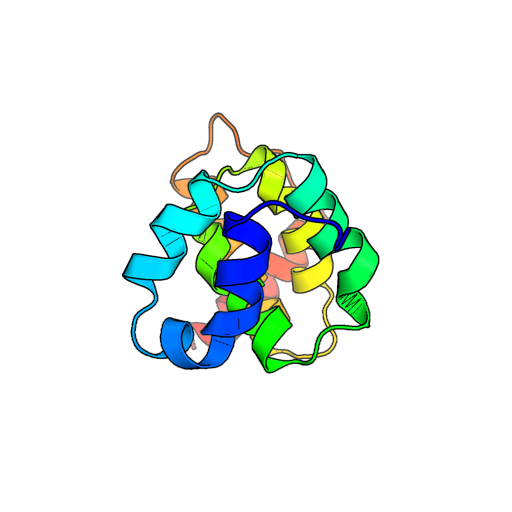OM 762 C C . GLU A 1 95 ? -4.055 12.214 8.198 1.00 92.69 95 GLU A C 1
ATOM 764 O O . GLU A 1 95 ? -4.497 13.361 8.300 1.00 92.69 95 GLU A O 1
ATOM 769 N N . ASP A 1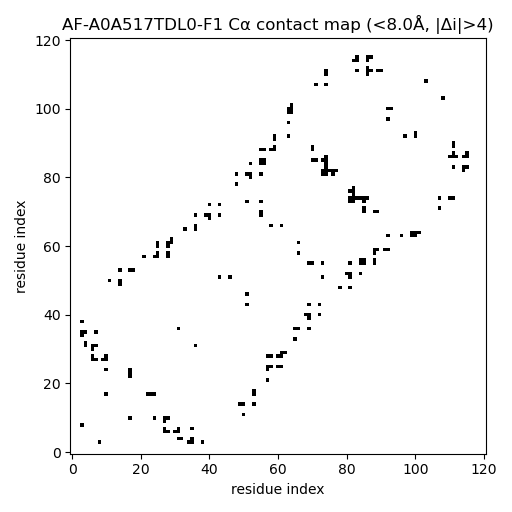 96 ? -3.162 11.867 7.272 1.00 91.12 96 ASP A N 1
ATOM 770 C CA . ASP A 1 96 ? -2.404 12.830 6.466 1.00 91.12 96 ASP A CA 1
ATOM 771 C C . ASP A 1 96 ? -3.172 13.342 5.237 1.00 91.12 96 ASP A C 1
ATOM 773 O O . ASP A 1 96 ? -2.988 14.485 4.813 1.00 91.12 96 ASP A O 1
ATOM 777 N N . PHE A 1 97 ? -4.073 12.528 4.674 1.00 90.62 97 PHE A N 1
ATOM 778 C CA . PHE A 1 97 ? -4.793 12.824 3.425 1.00 90.62 97 PHE A CA 1
ATOM 779 C C . PHE A 1 97 ? -6.313 12.669 3.572 1.00 90.62 97 PHE A C 1
ATOM 781 O O . PHE A 1 97 ? -7.001 12.142 2.691 1.00 90.62 97 PHE A O 1
ATOM 788 N N . SER A 1 98 ? -6.852 13.127 4.705 1.00 88.75 98 SER A N 1
ATOM 789 C CA . SER A 1 98 ? -8.271 12.975 5.072 1.00 88.75 98 SER A CA 1
ATOM 790 C C . SER A 1 98 ? -9.281 13.481 4.025 1.00 88.75 98 SER A C 1
ATOM 792 O O . SER A 1 98 ? -10.399 12.971 3.956 1.00 88.75 98 SER A O 1
ATOM 794 N N . ASP A 1 99 ? -8.905 14.450 3.188 1.00 92.38 99 ASP A N 1
ATOM 795 C CA . ASP A 1 99 ? -9.722 15.009 2.106 1.00 92.38 99 ASP A CA 1
ATOM 796 C C . ASP A 1 99 ? -9.855 14.069 0.895 1.00 92.38 99 ASP A C 1
ATOM 798 O O . ASP A 1 99 ? -10.862 14.095 0.183 1.00 92.38 99 ASP A O 1
ATOM 802 N N . GLN A 1 100 ? -8.855 13.216 0.677 1.00 91.44 100 GLN A N 1
ATOM 803 C CA . GLN A 1 100 ? -8.816 12.218 -0.395 1.00 91.44 100 GLN A CA 1
ATOM 804 C C . GLN A 1 100 ? -9.190 10.817 0.099 1.00 91.44 100 GLN A C 1
ATOM 806 O O . GLN A 1 100 ? -9.602 9.960 -0.695 1.00 91.44 100 GLN A O 1
ATOM 811 N N . PHE A 1 101 ? -9.064 10.577 1.404 1.00 93.38 101 PHE A N 1
ATOM 812 C CA . PHE A 1 101 ? -9.321 9.284 2.009 1.00 93.38 101 PHE A CA 1
ATOM 813 C C . PHE A 1 101 ? -10.800 8.903 1.918 1.00 93.38 101 PHE A C 1
ATOM 815 O O . PHE A 1 101 ? -11.703 9.593 2.394 1.00 93.38 101 PHE A O 1
ATOM 822 N N . ARG A 1 102 ? -11.067 7.739 1.324 1.00 94.25 102 ARG A N 1
ATOM 823 C CA . ARG A 1 102 ? -12.419 7.179 1.280 1.00 94.25 102 ARG A CA 1
ATOM 824 C C . ARG A 1 102 ? -12.672 6.360 2.532 1.00 94.25 102 ARG A C 1
ATOM 826 O O . ARG A 1 102 ? -11.900 5.456 2.844 1.00 94.25 102 ARG A O 1
ATOM 833 N N . VAL A 1 103 ? -13.806 6.611 3.179 1.00 93.19 103 VAL A N 1
ATOM 834 C CA . VAL A 1 103 ? -14.250 5.858 4.360 1.00 93.19 103 VAL A CA 1
ATOM 835 C C . VAL A 1 103 ? -14.170 4.347 4.097 1.00 93.19 103 VAL A C 1
ATOM 837 O O . VAL A 1 103 ? -14.512 3.863 3.011 1.00 93.19 103 VAL A O 1
ATOM 840 N N . LEU A 1 104 ? -13.630 3.614 5.066 1.00 95.94 104 LEU A N 1
ATOM 841 C CA . LEU A 1 104 ? -13.547 2.156 5.044 1.00 95.94 104 LEU A CA 1
ATOM 842 C C . LEU A 1 104 ? -14.907 1.539 5.380 1.00 95.94 104 LEU A C 1
ATOM 844 O O . LEU A 1 104 ? -15.778 2.197 5.944 1.00 95.94 104 LEU A O 1
ATOM 848 N N . THR A 1 105 ? -15.109 0.271 5.031 1.00 97.12 105 THR A N 1
ATOM 849 C CA . THR A 1 105 ? -16.275 -0.447 5.559 1.00 97.12 105 THR A CA 1
ATOM 850 C C . THR A 1 105 ? -16.097 -0.676 7.062 1.00 97.12 105 THR A C 1
ATOM 852 O O . THR A 1 105 ? -14.968 -0.768 7.537 1.00 97.12 105 THR A O 1
ATOM 855 N N . ASP A 1 106 ? -17.186 -0.855 7.816 1.00 97.31 106 ASP A N 1
ATOM 856 C CA . ASP A 1 106 ? -17.107 -1.167 9.256 1.00 97.31 106 ASP A CA 1
ATOM 857 C C . ASP A 1 106 ? -16.292 -2.437 9.551 1.00 97.31 106 ASP A C 1
ATOM 859 O O . ASP A 1 106 ? -15.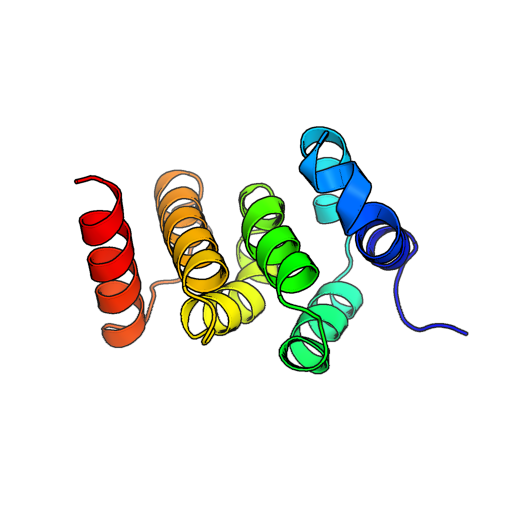790 -2.635 10.656 1.00 97.31 106 ASP A O 1
ATOM 863 N N . ARG A 1 107 ? -16.209 -3.355 8.582 1.00 97.12 107 ARG A N 1
ATOM 864 C CA . ARG A 1 107 ? -15.364 -4.545 8.691 1.00 97.12 107 ARG A CA 1
ATOM 865 C C . ARG A 1 107 ? -13.891 -4.171 8.554 1.00 97.12 107 ARG A C 1
ATOM 867 O O . ARG A 1 107 ? -13.110 -4.551 9.415 1.00 97.12 107 ARG A O 1
ATOM 874 N N . ASP A 1 108 ? -13.534 -3.451 7.495 1.00 97.50 108 ASP A N 1
ATOM 875 C CA . ASP A 1 108 ? -12.138 -3.091 7.225 1.00 97.50 108 ASP A CA 1
ATOM 876 C C . ASP A 1 108 ? -11.603 -2.130 8.293 1.00 97.50 108 ASP A C 1
ATOM 878 O O . ASP A 1 108 ? -10.479 -2.290 8.746 1.00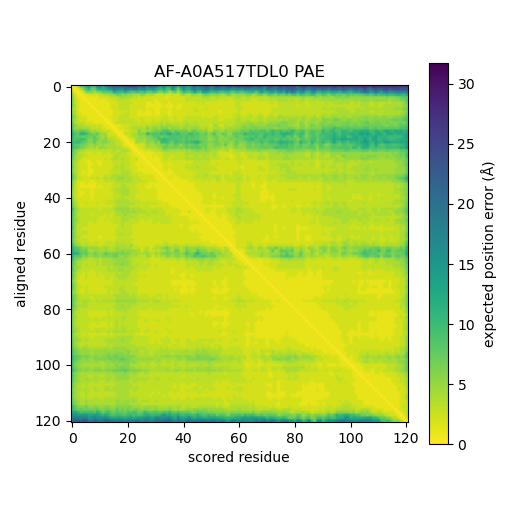 97.50 108 ASP A O 1
ATOM 882 N N . GLN A 1 109 ? -12.429 -1.187 8.761 1.00 97.25 109 GLN A N 1
ATOM 883 C CA . GLN A 1 109 ? -12.071 -0.268 9.843 1.00 97.25 109 GLN A CA 1
ATOM 884 C C . GLN A 1 109 ? -11.736 -1.018 11.140 1.00 97.25 109 GLN A C 1
ATOM 886 O O . GLN A 1 109 ? -10.715 -0.730 11.753 1.00 97.25 109 GLN A O 1
ATOM 891 N N . ARG A 1 110 ? -12.553 -2.007 11.527 1.00 97.12 110 ARG A N 1
ATOM 892 C CA . ARG A 1 110 ? -12.266 -2.840 12.705 1.00 97.12 110 ARG A CA 1
ATOM 893 C C . ARG A 1 110 ? -10.987 -3.648 12.542 1.00 97.12 110 ARG A C 1
ATOM 895 O O . ARG A 1 110 ? -10.225 -3.760 13.487 1.00 97.12 110 ARG A O 1
ATOM 902 N N . LEU A 1 111 ? -10.743 -4.189 11.351 1.00 97.25 111 LEU A N 1
ATOM 903 C CA . LEU A 1 111 ? -9.525 -4.951 11.088 1.00 97.25 111 LEU A CA 1
ATOM 904 C C . LEU A 1 111 ? -8.271 -4.068 11.179 1.00 97.25 111 LEU A C 1
ATOM 906 O O . LEU A 1 111 ? -7.266 -4.503 11.728 1.00 97.25 111 LEU A O 1
ATOM 910 N N . VAL A 1 112 ? -8.344 -2.828 10.687 1.00 97.06 112 VAL A N 1
ATOM 911 C CA . VAL A 1 112 ? -7.276 -1.833 10.861 1.00 97.06 112 VAL A CA 1
ATOM 912 C C . VAL A 1 112 ? -7.017 -1.581 12.350 1.00 97.06 112 VAL A C 1
ATOM 914 O O . VAL A 1 112 ? -5.881 -1.719 12.790 1.00 97.06 112 VAL A O 1
ATOM 917 N N . GLU A 1 113 ? -8.061 -1.293 13.134 1.00 96.69 113 GLU A N 1
ATOM 918 C CA . GLU A 1 113 ? -7.961 -1.063 14.587 1.00 96.69 113 GLU A CA 1
ATOM 919 C C . GLU A 1 113 ? -7.360 -2.268 15.331 1.00 96.69 113 GLU A C 1
ATOM 921 O O . GLU A 1 113 ? -6.403 -2.110 16.084 1.00 96.69 113 GLU A O 1
ATOM 926 N N . GLU A 1 114 ? -7.858 -3.481 15.068 1.00 96.38 114 GLU A N 1
ATOM 927 C CA . GLU A 1 114 ? -7.366 -4.724 15.680 1.00 96.38 114 GLU A CA 1
ATOM 928 C C . GLU A 1 114 ? -5.884 -4.982 15.374 1.00 96.38 114 GLU A C 1
ATOM 930 O O . GLU A 1 114 ? -5.147 -5.475 16.232 1.00 96.38 114 GLU A O 1
ATOM 935 N N . LEU A 1 115 ? -5.442 -4.683 14.148 1.00 95.75 115 LEU A N 1
ATOM 936 C CA . LEU A 1 115 ? -4.049 -4.859 13.752 1.00 95.75 115 LEU A CA 1
ATOM 937 C C . LEU A 1 115 ? -3.155 -3.811 14.418 1.00 95.75 115 LEU A C 1
ATOM 939 O O . LEU A 1 115 ? -2.146 -4.193 14.995 1.00 95.75 115 LEU A O 1
ATOM 943 N N . ILE A 1 116 ? -3.532 -2.533 14.430 1.00 93.75 116 ILE A N 1
ATOM 944 C CA . ILE A 1 116 ? -2.730 -1.479 15.074 1.00 93.75 116 ILE A CA 1
ATOM 945 C C . ILE A 1 116 ? -2.581 -1.746 16.578 1.00 93.75 116 ILE A C 1
ATOM 947 O O . ILE A 1 116 ? -1.464 -1.812 17.091 1.00 93.75 116 ILE A O 1
ATOM 951 N N . GLU A 1 117 ? -3.687 -2.015 17.280 1.00 92.56 117 GLU A N 1
ATOM 952 C CA . GLU A 1 117 ? -3.673 -2.264 18.730 1.00 92.56 117 GLU A CA 1
ATOM 953 C C . GLU A 1 117 ? -2.801 -3.461 19.129 1.00 92.56 117 GLU A C 1
ATOM 955 O O . GLU A 1 117 ? -2.235 -3.492 20.225 1.00 92.56 117 GLU A O 1
ATOM 960 N N . LYS A 1 118 ? -2.713 -4.472 18.259 1.00 89.94 118 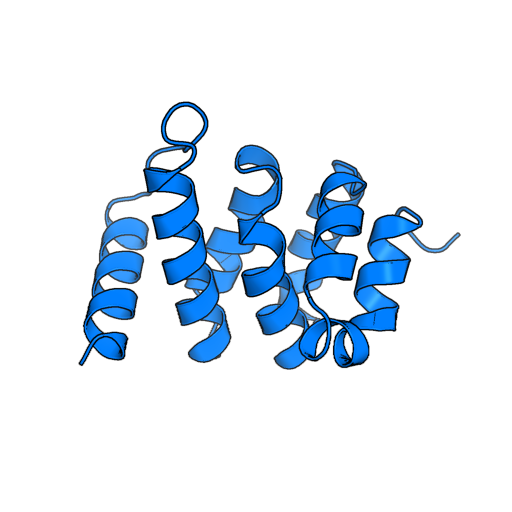LYS A N 1
ATOM 961 C CA . LYS A 1 118 ? -1.934 -5.685 18.507 1.00 89.94 118 LYS A CA 1
ATOM 962 C C . LYS A 1 118 ? -0.424 -5.439 18.459 1.00 89.94 118 LYS A C 1
ATOM 964 O O . LYS A 1 118 ? 0.300 -6.165 19.136 1.00 89.94 118 LYS A O 1
ATOM 969 N N . TYR A 1 119 ? 0.043 -4.486 17.654 1.00 77.50 119 TYR A N 1
ATOM 970 C CA . TYR A 1 119 ? 1.473 -4.255 17.414 1.00 77.50 119 TYR A CA 1
ATOM 971 C C . TYR A 1 119 ? 2.027 -2.996 18.104 1.00 77.50 119 TYR A C 1
ATOM 973 O O . TYR A 1 119 ? 3.242 -2.819 18.143 1.00 77.50 119 TYR A O 1
ATOM 981 N N . GLU A 1 120 ? 1.173 -2.172 18.721 1.00 75.38 120 GLU A N 1
ATOM 982 C CA . GLU A 1 120 ? 1.581 -1.086 19.631 1.00 75.38 120 GLU A CA 1
ATOM 983 C C . GLU A 1 120 ? 1.866 -1.547 21.085 1.00 75.38 120 GLU A C 1
ATOM 985 O O . GLU A 1 120 ? 2.303 -0.739 21.910 1.00 75.38 120 GLU A O 1
ATOM 990 N N . GLN A 1 121 ? 1.630 -2.827 21.417 1.00 54.00 121 GLN A N 1
ATOM 991 C CA . GLN A 1 121 ? 1.854 -3.436 22.748 1.00 54.00 121 GLN A CA 1
ATOM 992 C C . GLN A 1 121 ? 3.165 -4.224 22.835 1.00 54.00 121 GLN A C 1
ATOM 994 O O . GLN A 1 121 ? 3.810 -4.149 23.909 1.00 54.00 121 GLN A O 1
#

Nearest PDB structures (foldseek):
  5dcq-assembly3_A  TM=4.865E-01  e=2.284E-01  synthetic construct
  8aw4-assembly1_A  TM=5.038E-01  e=7.436E-01  synthetic construct
  7q1e-assembly1_D  TM=4.523E-01  e=6.375E-01  synthetic construct
  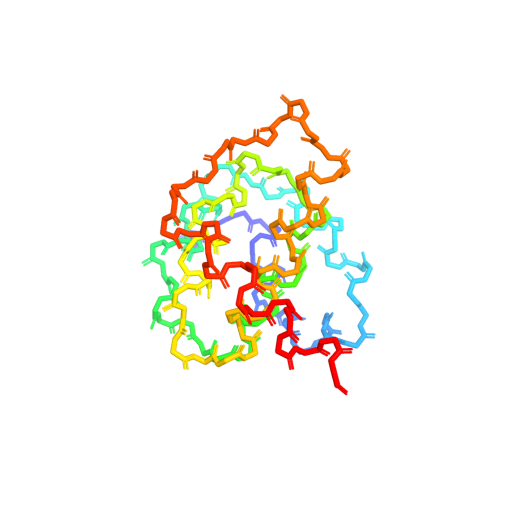7q1f-assembly1_D  TM=4.752E-01  e=1.121E+00  synthetic construct
  8rbx-assembly1_d  TM=4.390E-01  e=7.828E-01  Homo sapiens

Mean predicted aligned error: 3.78 Å

Secondary structure (DSSP, 8-state):
--SS-HHHHHHHH-HHHHHH-HHHHHHHHHH--HHHHHHHHHTGGGS-HHHHHHHHHHGGGS-HHHHHHHHHHHHT-SSHHHHHHHHHHHHHHHHHTTTTPPPPPHHHHHHHHHHHHHH--

Sequence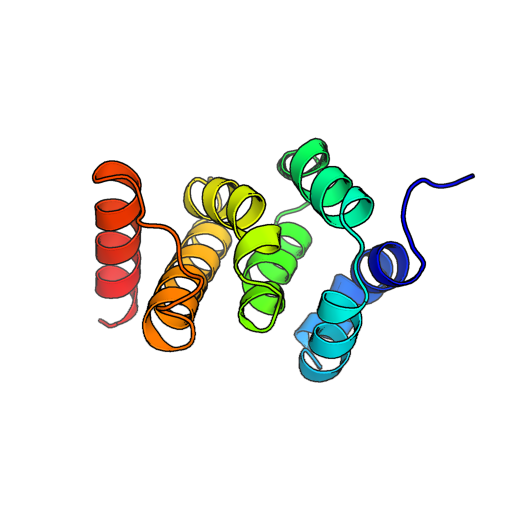 (121 aa):
MESGSLAYHWLHENVEYSTEAPDEAFDWVFLMTGPDWKLIVDSWHQKDDSTREFFAYIVCNGPVLQSREMLLLALNDANANVAQQAAETLQAQREDFSDQFRVLTDRDQRLVEELIEKYEQ

Foldseek 3Di:
DPDFDPLLVCLVVCLVVCVVVVVVNLVSLQVGDLSSLVVCLVCVVVDDPSSLLSLLQSCLSHDQVSCVSSLLVQCVDPDLSSVLSSLVSLVSCCVVVVVRRDDDDPVSPVSSVVSVVVPVD

Radius of gyration: 13.73 Å; Cα contacts (8 Å, |Δi|>4): 122; chains: 1; bounding box: 34×30×48 Å